Protein AF-A0A959UW34-F1 (afdb_monomer_lite)

Sequence (69 aa):
MFRPFIKILCLVLPCSLAAQADVLTAGGEASDPSGTVSFSVGQVAAGAFAGTGGSVQEGVQQPFVDLST

Structure (mmCIF, N/CA/C/O backbone):
data_AF-A0A959UW34-F1
#
_entry.id   AF-A0A959UW34-F1
#
loop_
_atom_site.group_PDB
_atom_site.id
_atom_site.type_symbol
_atom_site.label_atom_id
_atom_site.label_alt_id
_atom_site.label_comp_id
_atom_site.label_asym_id
_atom_site.label_entity_id
_atom_site.label_seq_id
_atom_site.pdbx_PDB_ins_code
_atom_site.Cartn_x
_atom_site.Cartn_y
_atom_site.Cartn_z
_atom_site.occupancy
_atom_site.B_iso_or_equiv
_atom_site.auth_seq_id
_atom_site.auth_comp_id
_atom_site.auth_asym_id
_atom_site.auth_atom_id
_atom_site.pdbx_PDB_model_num
ATOM 1 N N . MET A 1 1 ? 19.025 19.065 32.528 1.00 61.47 1 MET A N 1
ATOM 2 C CA . MET A 1 1 ? 19.659 17.730 32.644 1.00 61.47 1 MET A CA 1
ATOM 3 C C . MET A 1 1 ? 19.036 16.637 31.751 1.00 61.47 1 MET A C 1
ATOM 5 O O . MET A 1 1 ? 19.599 15.560 31.681 1.00 61.47 1 MET A O 1
ATOM 9 N N . PHE A 1 2 ? 17.946 16.885 31.004 1.00 60.84 2 PHE A N 1
ATOM 10 C CA . PHE A 1 2 ? 17.247 15.855 30.196 1.00 60.84 2 PHE A CA 1
ATOM 11 C C . PHE A 1 2 ? 17.657 15.757 28.707 1.00 60.84 2 PHE A C 1
ATOM 13 O O . PHE A 1 2 ? 17.204 14.871 27.989 1.00 60.84 2 PHE A O 1
ATOM 20 N N . ARG A 1 3 ? 18.530 16.650 28.222 1.00 62.03 3 ARG A N 1
ATOM 21 C CA . ARG A 1 3 ? 18.881 16.772 26.791 1.00 62.03 3 ARG A CA 1
ATOM 22 C C . ARG A 1 3 ? 19.671 15.601 26.171 1.00 62.03 3 ARG A C 1
ATOM 24 O O . ARG A 1 3 ? 19.453 15.365 24.986 1.00 62.03 3 ARG A O 1
ATOM 31 N N . PRO A 1 4 ? 20.575 14.880 26.870 1.00 64.44 4 PRO A N 1
ATOM 32 C CA . PRO A 1 4 ? 21.289 13.760 26.244 1.00 64.44 4 PRO A CA 1
ATOM 33 C C . PRO A 1 4 ? 20.474 12.456 26.258 1.00 64.44 4 PRO A C 1
ATOM 35 O O . PRO A 1 4 ? 20.604 11.645 25.347 1.00 64.44 4 PRO A O 1
ATOM 38 N N . PHE A 1 5 ? 19.585 12.285 27.240 1.00 68.12 5 PHE A N 1
ATOM 39 C CA . PHE A 1 5 ? 18.803 11.059 27.427 1.00 68.12 5 PHE A CA 1
ATOM 40 C C . PHE A 1 5 ? 17.769 10.825 26.321 1.00 68.12 5 PHE A C 1
ATOM 42 O O . PHE A 1 5 ? 17.619 9.697 25.864 1.00 68.12 5 PHE A O 1
ATOM 49 N N . ILE A 1 6 ? 17.119 11.886 25.827 1.00 76.50 6 ILE A N 1
ATOM 50 C CA . ILE A 1 6 ? 16.142 11.784 24.730 1.00 76.50 6 ILE A CA 1
ATOM 51 C C . ILE A 1 6 ? 16.786 11.253 23.435 1.00 76.50 6 ILE A C 1
ATOM 53 O O . ILE A 1 6 ? 16.172 10.493 22.697 1.00 76.50 6 ILE A O 1
ATOM 57 N N . LYS A 1 7 ? 18.055 11.608 23.182 1.00 68.06 7 LYS A N 1
ATOM 58 C CA . LYS A 1 7 ? 18.791 11.188 21.980 1.00 68.06 7 LYS A CA 1
ATOM 59 C C . LYS A 1 7 ? 19.198 9.722 22.053 1.00 68.06 7 LYS A C 1
ATOM 61 O O . LYS A 1 7 ? 19.091 9.013 21.062 1.00 68.06 7 LYS A O 1
ATOM 66 N N . ILE A 1 8 ? 19.642 9.286 23.232 1.00 77.06 8 ILE A N 1
ATOM 67 C CA . ILE A 1 8 ? 19.989 7.886 23.491 1.00 77.06 8 ILE A CA 1
ATOM 68 C C . ILE A 1 8 ? 18.743 7.012 23.347 1.00 77.06 8 ILE A C 1
ATOM 70 O O . ILE A 1 8 ? 18.818 5.978 22.699 1.00 77.06 8 ILE A O 1
ATOM 74 N N . LEU A 1 9 ? 17.592 7.467 23.854 1.00 75.75 9 LEU A N 1
ATOM 75 C CA . LEU A 1 9 ? 16.317 6.760 23.736 1.00 75.75 9 LEU A CA 1
ATOM 76 C C . LEU A 1 9 ? 15.858 6.592 22.275 1.00 75.75 9 LEU A C 1
ATOM 78 O O . LEU A 1 9 ? 15.478 5.493 21.888 1.00 75.75 9 LEU A O 1
ATOM 82 N N . CYS A 1 10 ? 15.948 7.640 21.449 1.00 70.62 10 CYS A N 1
ATOM 83 C CA . CYS A 1 10 ? 15.627 7.552 20.017 1.00 70.62 10 CYS A CA 1
ATOM 84 C C . CYS A 1 10 ? 16.608 6.681 19.213 1.00 70.62 10 CYS A C 1
ATOM 86 O O . CYS A 1 10 ? 16.236 6.183 18.157 1.00 70.62 10 CYS A O 1
ATOM 88 N N . LEU A 1 11 ? 17.848 6.504 19.683 1.00 72.06 11 LEU A N 1
ATOM 89 C CA . LEU A 1 11 ? 18.853 5.677 19.007 1.00 72.06 11 LEU A CA 1
ATOM 90 C C . LEU A 1 11 ? 18.666 4.176 19.284 1.00 72.06 11 LEU A C 1
ATOM 92 O O . LEU A 1 11 ? 18.988 3.358 18.429 1.00 72.06 11 LEU A O 1
ATOM 96 N N . VAL A 1 12 ? 18.159 3.809 20.467 1.00 80.00 12 VAL A N 1
ATOM 97 C CA . VAL A 1 12 ? 17.976 2.400 20.875 1.00 80.00 12 VAL A CA 1
ATOM 98 C C . VAL A 1 12 ? 16.572 1.853 20.621 1.00 80.00 12 VAL A C 1
ATOM 100 O O . VAL A 1 12 ? 16.379 0.643 20.711 1.00 80.00 12 VAL A O 1
ATOM 103 N N . LEU A 1 13 ? 15.595 2.709 20.306 1.00 78.12 13 LEU A N 1
ATOM 104 C CA . LEU A 1 13 ? 14.230 2.294 19.989 1.00 78.12 13 LEU A CA 1
ATOM 105 C C . LEU A 1 13 ? 14.004 2.379 18.468 1.00 78.12 13 LEU A C 1
ATOM 107 O O . LEU A 1 13 ? 13.719 3.467 17.962 1.00 78.12 13 LEU A O 1
ATOM 111 N N . PRO A 1 14 ? 14.144 1.277 17.706 1.00 67.44 14 PRO A N 1
ATOM 112 C CA . PRO A 1 14 ? 13.831 1.301 16.286 1.00 67.44 14 PRO A CA 1
ATOM 113 C C . PRO A 1 14 ? 12.330 1.552 16.111 1.00 67.44 14 PRO A C 1
ATOM 115 O O . PRO A 1 14 ? 11.500 0.715 16.463 1.00 67.44 14 PRO A O 1
ATOM 118 N N . CYS A 1 15 ? 11.972 2.715 15.565 1.00 69.69 15 CYS A N 1
ATOM 119 C CA . CYS A 1 15 ? 10.624 2.969 15.073 1.00 69.69 15 CYS A CA 1
ATOM 120 C C . CYS A 1 15 ? 10.397 2.089 13.840 1.00 69.69 15 CYS A C 1
ATOM 122 O O . CYS A 1 15 ? 10.768 2.458 12.728 1.00 69.69 15 CYS A O 1
ATOM 124 N N . SER A 1 16 ? 9.814 0.908 14.027 1.00 67.00 16 SER A N 1
ATOM 125 C CA . SER A 1 16 ? 9.32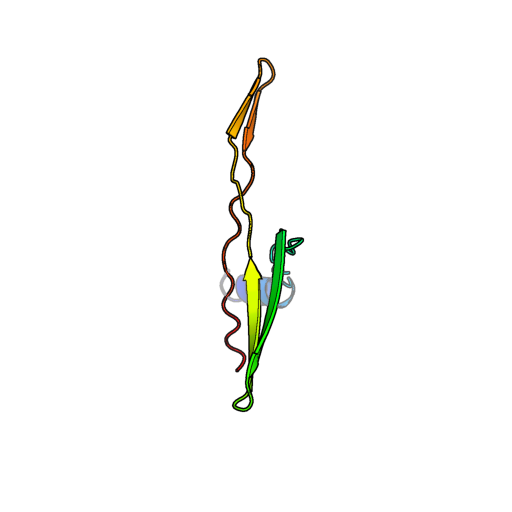1 0.106 12.913 1.00 67.00 16 SER A CA 1
ATOM 126 C C . SER A 1 16 ? 8.150 0.849 12.267 1.00 67.00 16 SER A C 1
ATOM 128 O O . SER A 1 16 ? 7.074 0.941 12.863 1.00 67.00 16 SER A O 1
ATOM 130 N N . LEU A 1 17 ? 8.357 1.402 11.069 1.00 59.91 17 LEU A N 1
ATOM 131 C CA . LEU A 1 17 ? 7.262 1.893 10.238 1.00 59.91 17 LEU A CA 1
ATOM 132 C C . LEU A 1 17 ? 6.496 0.670 9.735 1.00 59.91 17 LEU A C 1
ATOM 134 O O . LEU A 1 17 ? 6.912 0.007 8.788 1.00 59.91 17 LEU A O 1
ATOM 138 N N . ALA A 1 18 ? 5.384 0.352 10.390 1.00 60.72 18 ALA A N 1
ATOM 139 C CA . ALA A 1 18 ? 4.397 -0.547 9.820 1.00 60.72 18 ALA A CA 1
ATOM 140 C C . ALA A 1 18 ? 3.664 0.227 8.716 1.00 60.72 18 ALA A C 1
ATOM 142 O O . ALA A 1 18 ? 2.725 0.972 8.988 1.00 60.72 18 ALA A O 1
ATOM 143 N N . ALA A 1 19 ? 4.147 0.116 7.479 1.00 55.66 19 ALA A N 1
ATOM 144 C CA . ALA A 1 19 ? 3.376 0.538 6.319 1.00 55.66 19 ALA A CA 1
ATOM 145 C C . ALA A 1 19 ? 2.242 -0.471 6.089 1.00 55.66 19 ALA A C 1
ATOM 147 O O . ALA A 1 19 ? 2.407 -1.670 6.326 1.00 55.66 19 ALA A O 1
ATOM 148 N N . GLN A 1 20 ? 1.081 0.014 5.656 1.00 49.19 20 GLN A N 1
ATOM 149 C CA . GLN A 1 20 ? -0.044 -0.848 5.315 1.00 49.19 20 GLN A CA 1
ATOM 150 C C . GLN A 1 20 ? 0.330 -1.677 4.078 1.00 49.19 20 GLN A C 1
ATOM 152 O O . GLN A 1 20 ? 0.460 -1.137 2.984 1.00 49.19 20 GLN A O 1
ATOM 157 N N . ALA A 1 21 ? 0.540 -2.981 4.263 1.00 54.22 21 ALA A N 1
ATOM 158 C CA . ALA A 1 21 ? 0.648 -3.931 3.164 1.00 54.22 21 ALA A CA 1
ATOM 159 C C . ALA A 1 21 ? -0.768 -4.372 2.797 1.00 54.22 21 ALA A C 1
ATOM 161 O O . ALA A 1 21 ? -1.455 -4.976 3.622 1.00 54.22 21 ALA A O 1
ATOM 162 N N . ASP A 1 22 ? -1.210 -4.027 1.592 1.00 54.59 22 ASP A N 1
ATOM 163 C CA . ASP A 1 22 ? -2.559 -4.328 1.129 1.00 54.59 22 ASP A CA 1
ATOM 164 C C . ASP A 1 22 ? -2.562 -5.327 -0.034 1.00 54.59 22 ASP A C 1
ATOM 166 O O . ASP A 1 22 ? -1.641 -5.358 -0.855 1.00 54.59 22 ASP A O 1
ATOM 170 N N . VAL A 1 23 ? -3.609 -6.154 -0.093 1.00 57.66 23 VAL A N 1
ATOM 171 C CA . VAL A 1 23 ? -3.891 -6.997 -1.256 1.00 57.66 23 VAL A CA 1
ATOM 172 C C . VAL A 1 23 ? -4.589 -6.125 -2.293 1.00 57.66 23 VAL A C 1
ATOM 174 O O . VAL A 1 23 ? -5.795 -5.903 -2.214 1.00 57.66 23 VAL A O 1
ATOM 177 N N . LEU A 1 24 ? -3.814 -5.659 -3.275 1.00 62.19 24 LEU A N 1
ATOM 178 C CA . LEU A 1 24 ? -4.318 -4.877 -4.404 1.00 62.19 24 LEU A CA 1
ATOM 179 C C . LEU A 1 24 ? -5.561 -5.536 -5.013 1.00 62.19 24 LEU A C 1
ATOM 181 O O . LEU A 1 24 ? -5.578 -6.740 -5.279 1.00 62.19 24 LEU A O 1
ATOM 185 N N . THR A 1 25 ? -6.594 -4.735 -5.268 1.00 64.62 25 THR A N 1
ATOM 186 C CA . THR A 1 25 ? -7.857 -5.236 -5.833 1.00 64.62 25 THR A CA 1
ATOM 187 C C . THR A 1 25 ? -7.694 -5.671 -7.289 1.00 64.62 25 THR A C 1
ATOM 189 O O . THR A 1 25 ? -8.368 -6.594 -7.744 1.00 64.62 25 THR A O 1
ATOM 192 N N . ALA A 1 26 ? -6.780 -5.016 -8.007 1.00 71.31 26 ALA A N 1
ATOM 193 C CA . ALA A 1 26 ? -6.313 -5.364 -9.339 1.00 71.31 26 ALA A CA 1
ATOM 194 C C . ALA A 1 26 ? -4.964 -4.673 -9.615 1.00 71.31 26 ALA A C 1
ATOM 196 O O . ALA A 1 26 ? -4.532 -3.790 -8.877 1.00 71.31 26 ALA A O 1
ATOM 197 N N . GLY A 1 27 ? -4.301 -5.047 -10.702 1.00 74.56 27 GLY A N 1
ATOM 198 C CA . GLY A 1 27 ? -3.056 -4.438 -11.167 1.00 74.56 27 GLY A CA 1
ATOM 199 C C . GLY A 1 27 ? -2.575 -5.127 -12.439 1.00 74.56 27 GLY A C 1
ATOM 200 O O . GLY A 1 27 ? -3.158 -6.132 -12.856 1.00 74.56 27 GLY A O 1
ATOM 201 N N . GLY A 1 28 ? -1.541 -4.589 -13.074 1.00 79.38 28 GLY A N 1
ATOM 202 C CA . GLY A 1 28 ? -0.977 -5.176 -14.281 1.00 79.38 28 GLY A CA 1
ATOM 203 C C . GLY A 1 28 ? 0.129 -4.342 -14.909 1.00 79.38 28 GLY A C 1
ATOM 204 O O . GLY A 1 28 ? 0.520 -3.297 -14.401 1.00 79.38 28 GLY A O 1
ATOM 205 N N . GLU A 1 29 ? 0.604 -4.818 -16.053 1.00 86.19 29 GLU A N 1
ATOM 206 C CA . GLU A 1 29 ? 1.661 -4.186 -16.835 1.00 86.19 29 GLU A CA 1
ATOM 207 C C . GLU A 1 29 ? 1.091 -3.737 -18.180 1.00 86.19 29 GLU A C 1
ATOM 209 O O . GLU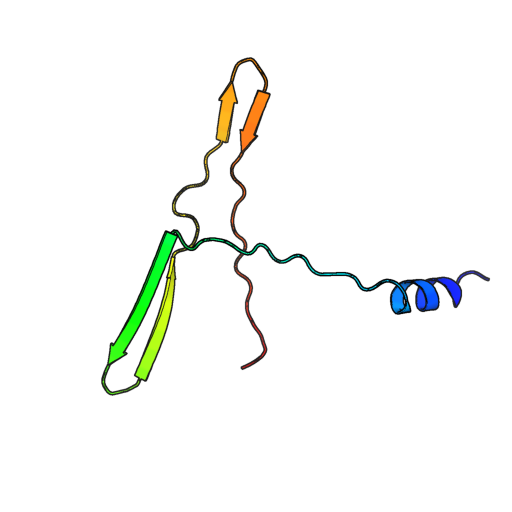 A 1 29 ? 0.460 -4.524 -18.891 1.00 86.19 29 GLU A O 1
ATOM 214 N N . ALA A 1 30 ? 1.326 -2.483 -18.547 1.00 81.62 30 ALA A N 1
ATOM 215 C CA . ALA A 1 30 ? 1.110 -1.998 -19.901 1.00 81.62 30 ALA A CA 1
ATOM 216 C C . ALA A 1 30 ? 2.466 -1.949 -20.617 1.00 81.62 30 ALA A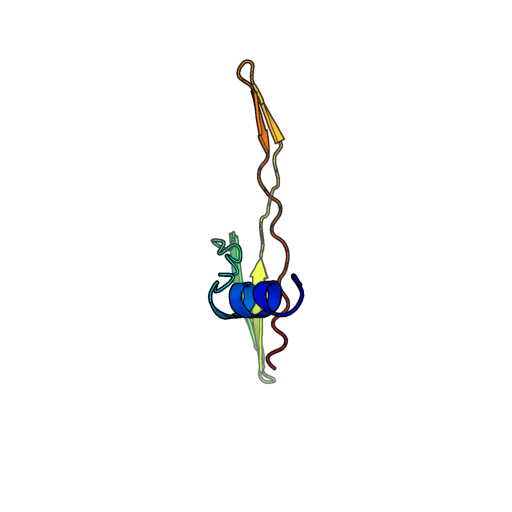 C 1
ATOM 218 O O . ALA A 1 30 ? 3.329 -1.161 -20.236 1.00 81.62 30 ALA A O 1
ATOM 219 N N . SER A 1 31 ? 2.659 -2.792 -21.637 1.00 87.94 31 SER A N 1
ATOM 220 C CA . SER A 1 31 ? 3.875 -2.798 -22.462 1.00 87.94 31 SER A CA 1
ATOM 221 C C . SER A 1 31 ? 3.612 -2.296 -23.871 1.00 87.94 31 SER A C 1
ATOM 223 O O . SER A 1 31 ? 2.669 -2.727 -24.537 1.00 87.94 31 SER A O 1
ATOM 225 N N . ASP A 1 32 ? 4.533 -1.475 -24.353 1.00 86.50 32 ASP A N 1
ATOM 226 C CA . ASP A 1 32 ? 4.709 -1.141 -25.757 1.00 86.50 32 ASP A CA 1
ATOM 227 C C . ASP A 1 32 ? 6.200 -1.306 -26.143 1.00 86.50 32 ASP A C 1
ATOM 229 O O . ASP A 1 32 ? 7.034 -1.625 -25.291 1.00 86.50 32 ASP A O 1
ATOM 233 N N . PRO A 1 33 ? 6.587 -1.143 -27.422 1.00 91.25 33 PRO A N 1
ATOM 234 C CA . PRO A 1 33 ? 7.991 -1.261 -27.826 1.00 91.25 33 PRO A CA 1
ATOM 235 C C . PRO A 1 33 ? 8.951 -0.254 -27.165 1.00 91.25 33 PRO A C 1
ATOM 237 O O . PRO A 1 33 ? 10.164 -0.424 -27.267 1.00 91.25 33 PRO A O 1
ATOM 240 N N . SER A 1 34 ? 8.431 0.796 -26.530 1.00 89.00 34 SER A N 1
ATOM 241 C CA . SER A 1 34 ? 9.190 1.849 -25.850 1.00 89.00 34 SER A CA 1
ATOM 242 C C . SER A 1 34 ? 9.370 1.578 -24.354 1.00 89.00 34 SER A C 1
ATOM 244 O O . SER A 1 34 ? 10.224 2.208 -23.731 1.00 89.00 34 SER A O 1
ATOM 246 N N . GLY A 1 35 ? 8.621 0.636 -23.772 1.00 85.12 35 GLY A N 1
ATOM 247 C CA . GLY A 1 35 ? 8.815 0.202 -22.393 1.00 85.12 35 GLY A CA 1
ATOM 248 C C . GLY A 1 35 ? 7.598 -0.473 -21.766 1.00 85.12 35 GLY A C 1
ATOM 249 O O . GLY A 1 35 ? 6.557 -0.663 -22.391 1.00 85.12 35 GLY A O 1
ATOM 250 N N . THR A 1 36 ? 7.749 -0.822 -20.491 1.00 87.69 36 THR A N 1
ATOM 251 C CA . THR A 1 36 ? 6.690 -1.407 -19.665 1.00 87.69 36 THR A CA 1
ATOM 252 C C . THR A 1 36 ? 6.398 -0.489 -18.488 1.00 87.69 36 THR A C 1
ATOM 254 O O . THR A 1 36 ? 7.327 -0.033 -17.821 1.00 87.69 36 THR A O 1
ATOM 257 N N . VAL A 1 37 ? 5.117 -0.233 -18.231 1.00 79.81 37 VAL A N 1
ATOM 258 C CA . VAL A 1 37 ? 4.636 0.530 -17.076 1.00 79.81 37 VAL A CA 1
ATOM 259 C C . VAL A 1 37 ? 3.751 -0.360 -16.212 1.00 79.81 37 VAL A C 1
ATOM 261 O O . VAL A 1 37 ? 2.705 -0.832 -16.664 1.00 79.81 37 VAL A O 1
ATOM 264 N N . SER A 1 38 ? 4.150 -0.528 -14.955 1.00 79.06 38 SER A N 1
ATOM 265 C CA . SER A 1 38 ? 3.382 -1.236 -13.932 1.00 79.06 38 SER A CA 1
ATOM 266 C C . SER A 1 38 ? 2.325 -0.322 -13.324 1.00 79.06 38 SER A C 1
ATOM 268 O O . SER A 1 38 ? 2.613 0.825 -12.976 1.00 79.06 38 SER A O 1
ATOM 270 N N . PHE A 1 39 ? 1.103 -0.822 -13.155 1.00 74.38 39 PHE A N 1
ATOM 271 C CA . PHE A 1 39 ? 0.030 -0.111 -12.466 1.00 74.38 39 PHE A CA 1
ATOM 272 C C . PHE A 1 39 ? -0.672 -1.004 -11.444 1.00 74.38 39 PHE A C 1
ATOM 274 O O . PHE A 1 39 ? -0.833 -2.210 -11.630 1.00 74.38 39 PHE A O 1
ATOM 281 N N . SER A 1 40 ? -1.161 -0.373 -10.381 1.00 69.62 40 SER A N 1
ATOM 282 C CA . SER A 1 40 ? -1.892 -1.024 -9.296 1.00 69.62 40 SER A CA 1
ATOM 283 C C . SER A 1 40 ? -3.195 -0.278 -9.044 1.00 69.62 40 SER A C 1
ATOM 285 O O . SER A 1 40 ? -3.215 0.952 -8.995 1.00 69.62 40 SER A O 1
ATOM 287 N N . VAL A 1 41 ? -4.288 -1.015 -8.873 1.00 71.81 41 VAL A N 1
ATOM 288 C CA . VAL A 1 41 ? -5.588 -0.479 -8.468 1.00 71.81 41 VAL A CA 1
ATOM 289 C C . VAL A 1 41 ? -5.719 -0.675 -6.959 1.00 71.81 41 VAL A C 1
ATOM 291 O O . VAL A 1 41 ? -5.710 -1.804 -6.465 1.00 71.81 41 VAL A O 1
ATOM 294 N N . GLY A 1 42 ? -5.811 0.436 -6.223 1.00 68.00 42 GLY A N 1
ATOM 295 C CA . GLY A 1 42 ? -6.034 0.430 -4.773 1.00 68.00 42 GLY A CA 1
ATOM 296 C C . GLY A 1 42 ? -7.447 -0.026 -4.390 1.00 68.00 42 GLY A C 1
ATOM 297 O O . GLY A 1 42 ? -8.173 -0.624 -5.186 1.00 68.00 42 GLY A O 1
ATOM 298 N N . GLN A 1 43 ? -7.866 0.262 -3.160 1.00 61.47 43 GLN A N 1
ATOM 299 C CA . GLN A 1 43 ? -9.197 -0.098 -2.663 1.00 61.47 43 GLN A CA 1
ATOM 300 C C . GLN A 1 43 ? -10.331 0.487 -3.532 1.00 61.47 43 GLN A C 1
ATOM 302 O O . GLN A 1 43 ? -10.439 1.700 -3.698 1.00 61.47 43 GLN A O 1
ATOM 307 N N . VAL A 1 44 ? -11.198 -0.379 -4.071 1.00 62.38 44 VAL A N 1
ATOM 308 C CA . VAL A 1 44 ? -12.302 0.008 -4.981 1.00 62.38 44 VAL A CA 1
ATOM 309 C C . VAL A 1 44 ? -13.505 0.592 -4.226 1.00 62.38 44 VAL A C 1
ATOM 311 O O . VAL A 1 44 ? -14.287 1.346 -4.803 1.00 62.38 44 VAL A O 1
ATOM 314 N N . ALA A 1 45 ? -13.653 0.283 -2.933 1.00 58.41 45 ALA A N 1
ATOM 315 C CA . ALA A 1 45 ? -14.734 0.779 -2.085 1.00 58.41 45 ALA A CA 1
ATOM 316 C C . ALA A 1 45 ? -14.246 1.037 -0.651 1.00 58.41 45 ALA A C 1
ATOM 318 O O . ALA A 1 45 ? -13.481 0.246 -0.107 1.00 58.41 45 ALA A O 1
ATOM 319 N N . ALA A 1 46 ? -14.709 2.133 -0.044 1.00 63.34 46 ALA A N 1
ATOM 320 C CA . ALA A 1 46 ? -14.576 2.406 1.385 1.00 63.34 46 ALA A CA 1
ATOM 321 C C . ALA A 1 46 ? -15.983 2.529 1.987 1.00 63.34 46 ALA A C 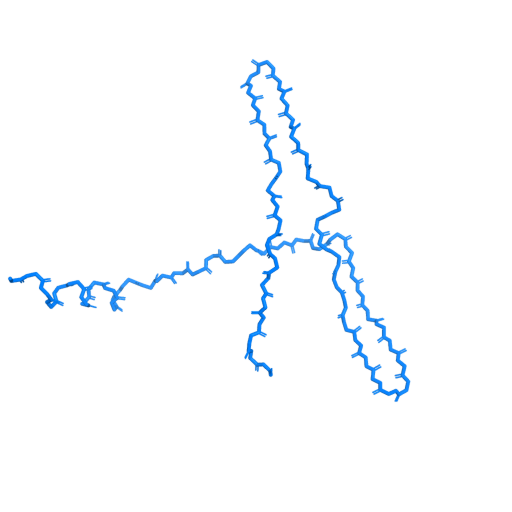1
ATOM 323 O O . ALA A 1 46 ? -16.710 3.479 1.686 1.00 63.34 46 ALA A O 1
ATOM 324 N N . GLY A 1 47 ? -16.390 1.540 2.785 1.00 63.75 47 GLY A N 1
ATOM 325 C CA . GLY A 1 47 ? -17.708 1.481 3.415 1.00 63.75 47 GLY A CA 1
ATOM 326 C C . GLY A 1 47 ? -17.709 1.871 4.895 1.00 63.75 47 GLY A C 1
ATOM 327 O O . GLY A 1 47 ? -16.793 1.546 5.650 1.00 63.75 47 GLY A O 1
ATOM 328 N N . ALA A 1 48 ? -18.782 2.534 5.331 1.00 71.75 48 ALA A N 1
ATOM 329 C CA . ALA A 1 48 ? -19.121 2.696 6.742 1.00 71.75 48 ALA A CA 1
ATOM 330 C C . ALA A 1 48 ? -20.369 1.861 7.048 1.00 71.75 48 ALA A C 1
ATOM 332 O O . ALA A 1 48 ? -21.449 2.127 6.519 1.00 71.75 48 ALA A O 1
ATOM 333 N N . PHE A 1 49 ? -20.221 0.852 7.901 1.00 79.94 49 PHE A N 1
ATOM 334 C CA . PHE A 1 49 ? -21.282 -0.079 8.265 1.00 79.94 49 PHE A CA 1
ATOM 335 C C . PHE A 1 49 ? -21.664 0.142 9.726 1.00 79.94 49 PHE A C 1
ATOM 337 O O . PHE A 1 49 ? -20.827 0.010 10.615 1.00 79.94 49 PHE A O 1
ATOM 344 N N . ALA A 1 50 ? -22.926 0.481 9.988 1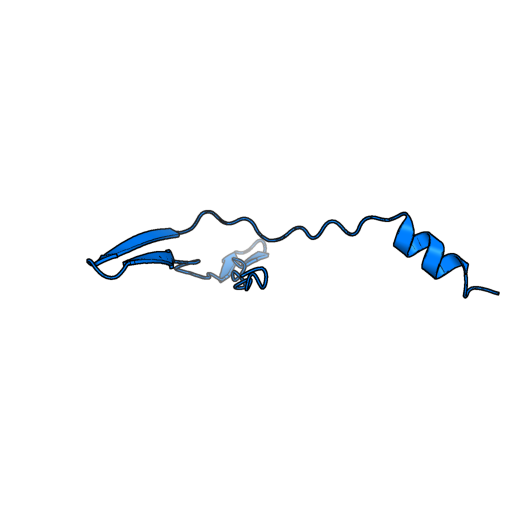.00 83.31 50 ALA A N 1
ATOM 345 C CA . ALA A 1 50 ? -23.446 0.671 11.340 1.00 83.31 50 ALA A CA 1
ATOM 346 C C . ALA A 1 50 ? -24.534 -0.364 11.647 1.00 83.31 50 ALA A C 1
ATOM 348 O O . ALA A 1 50 ? -25.457 -0.560 10.858 1.00 83.31 50 ALA A O 1
ATOM 349 N N . GLY A 1 51 ? -24.424 -1.013 12.804 1.00 83.81 51 GLY A N 1
ATOM 350 C CA . GLY A 1 51 ? -25.424 -1.921 13.356 1.00 83.81 51 GLY A CA 1
ATOM 351 C C . GLY A 1 51 ? -25.772 -1.550 14.796 1.00 83.81 51 GLY A C 1
ATOM 352 O O . GLY A 1 51 ? -25.148 -0.685 15.407 1.00 83.81 51 GLY A O 1
ATOM 353 N N . THR A 1 52 ? -26.755 -2.238 15.375 1.00 83.38 52 THR A N 1
ATOM 354 C CA . THR A 1 52 ? -27.216 -2.007 16.758 1.00 83.38 52 THR A CA 1
ATOM 355 C C . THR A 1 52 ? -26.128 -2.211 17.823 1.00 83.38 52 THR A C 1
ATOM 357 O O . THR A 1 52 ? -26.289 -1.741 18.945 1.00 83.38 52 THR A O 1
ATOM 360 N N . GLY A 1 53 ? -25.021 -2.879 17.478 1.00 86.88 53 GLY A N 1
ATOM 361 C CA . GLY A 1 53 ? -23.863 -3.111 18.347 1.00 86.88 53 GLY A CA 1
ATOM 362 C C . GLY A 1 53 ? -22.659 -2.190 18.115 1.00 86.88 53 GLY A C 1
ATOM 363 O O . GLY A 1 53 ? -21.653 -2.360 18.797 1.00 86.88 53 GLY A O 1
ATOM 364 N N . GLY A 1 54 ? -22.723 -1.244 17.170 1.00 76.94 54 GLY A N 1
ATOM 365 C CA . GLY A 1 54 ? -21.615 -0.333 16.854 1.00 76.94 54 GLY A CA 1
ATOM 366 C C . GLY A 1 54 ? -21.390 -0.135 15.354 1.00 76.94 54 GLY A C 1
ATOM 367 O O . GLY A 1 54 ? -22.138 -0.650 14.522 1.00 76.94 54 GLY A O 1
ATOM 368 N N . SER A 1 55 ? -20.351 0.628 15.008 1.00 76.88 55 SER A N 1
ATOM 369 C CA . SER A 1 55 ? -19.973 0.916 13.622 1.00 76.88 55 SER A CA 1
ATOM 370 C C . SER A 1 55 ? -18.572 0.416 13.287 1.00 76.88 55 SER A C 1
ATOM 372 O O . SER A 1 55 ? -17.653 0.552 14.093 1.00 76.88 55 SER A O 1
ATOM 374 N N . VAL A 1 56 ? -18.406 -0.088 12.066 1.00 72.81 56 VAL A N 1
ATOM 375 C CA . VAL A 1 56 ? -17.121 -0.438 11.459 1.00 72.81 56 VAL A CA 1
ATOM 376 C C . VAL A 1 56 ? -16.938 0.419 10.212 1.00 72.81 56 VAL A C 1
ATOM 378 O O . VAL A 1 5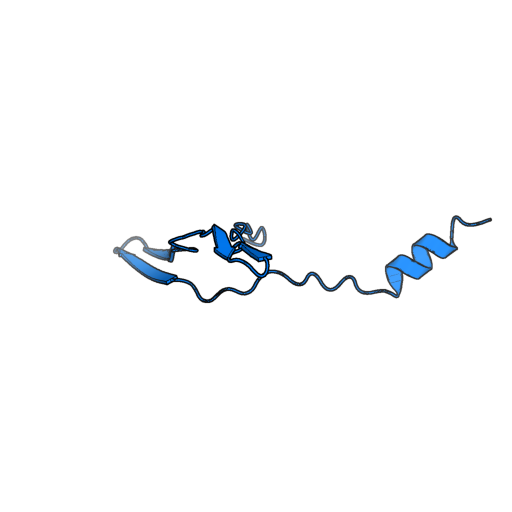6 ? -17.837 0.511 9.378 1.00 72.81 56 VAL A O 1
ATOM 381 N N . GLN A 1 57 ? -15.778 1.054 10.090 1.00 72.88 57 GLN A N 1
ATOM 382 C CA . GLN A 1 57 ? -15.374 1.771 8.885 1.00 72.88 57 GLN A CA 1
ATOM 383 C C . GLN A 1 57 ? -14.192 1.043 8.262 1.00 72.88 57 GLN A C 1
ATOM 385 O O . GLN A 1 57 ? -13.211 0.752 8.948 1.00 72.88 57 GLN A O 1
ATOM 390 N N . GLU A 1 58 ? -14.286 0.757 6.968 1.00 69.62 58 GLU A N 1
ATOM 391 C CA . GLU A 1 58 ? -13.129 0.325 6.194 1.00 69.62 58 GLU A CA 1
ATOM 392 C C . GLU A 1 58 ? -12.134 1.490 6.097 1.00 69.62 58 GLU A C 1
ATOM 394 O O . GLU A 1 58 ? -12.515 2.635 5.835 1.00 69.62 58 GLU A O 1
ATOM 399 N N . GLY A 1 59 ? -10.855 1.212 6.359 1.00 63.41 59 GLY A N 1
ATOM 400 C CA . GLY A 1 59 ? -9.789 2.205 6.230 1.00 63.41 59 GLY A CA 1
ATOM 401 C C . GLY A 1 59 ? -9.600 2.634 4.773 1.00 63.41 59 GLY A C 1
ATOM 402 O O . GLY A 1 59 ? -9.912 1.876 3.864 1.00 63.41 59 GLY A O 1
ATOM 403 N N . VAL A 1 60 ? -9.086 3.846 4.554 1.00 66.44 60 VAL A N 1
ATOM 404 C CA . VAL A 1 60 ? -8.675 4.328 3.225 1.00 66.44 60 VAL A CA 1
ATOM 405 C C . VAL A 1 60 ? -7.185 4.054 3.057 1.00 66.44 60 VAL A C 1
ATOM 407 O O . VAL A 1 60 ? -6.390 4.493 3.890 1.00 66.44 60 VAL A O 1
ATOM 410 N N . GLN A 1 61 ? -6.798 3.375 1.977 1.00 63.84 61 GLN A N 1
ATOM 411 C CA . GLN A 1 61 ? -5.384 3.219 1.632 1.00 63.84 61 GLN A CA 1
ATOM 412 C C . GLN A 1 61 ? -4.751 4.563 1.289 1.00 63.84 61 GLN A C 1
ATOM 414 O O . GLN A 1 61 ? -5.248 5.318 0.452 1.00 63.84 61 GLN A O 1
ATOM 419 N N . GLN A 1 62 ? -3.621 4.843 1.929 1.00 57.12 62 GLN A N 1
ATOM 420 C CA . GLN A 1 62 ? -2.794 5.997 1.610 1.00 57.12 62 GLN A CA 1
ATOM 421 C C . GLN A 1 62 ? -1.743 5.583 0.572 1.00 57.12 62 GLN A C 1
ATOM 423 O O . GLN A 1 62 ? -1.004 4.628 0.821 1.00 57.12 62 GLN A O 1
ATOM 428 N N . PRO A 1 63 ? -1.634 6.287 -0.568 1.00 59.75 63 PRO A N 1
ATOM 429 C CA . PRO A 1 63 ? -0.526 6.089 -1.491 1.00 59.75 63 PRO A CA 1
ATOM 430 C C . PRO A 1 63 ? 0.803 6.385 -0.788 1.00 59.75 63 PRO A C 1
ATOM 432 O O . PRO A 1 63 ? 0.949 7.435 -0.159 1.00 59.75 63 PRO A O 1
ATOM 435 N N . PHE A 1 64 ? 1.783 5.495 -0.931 1.00 57.28 64 PHE A N 1
ATOM 436 C CA . PHE A 1 64 ? 3.170 5.776 -0.570 1.00 57.28 64 PHE A CA 1
ATOM 437 C C . PHE A 1 64 ? 3.975 5.999 -1.850 1.00 57.28 64 PHE A C 1
ATOM 439 O O . PHE A 1 64 ? 3.970 5.157 -2.746 1.00 57.28 64 PHE A O 1
ATOM 446 N N . VAL A 1 65 ? 4.647 7.146 -1.938 1.00 55.62 65 VAL A N 1
ATOM 447 C CA . VAL A 1 65 ? 5.647 7.406 -2.978 1.00 55.62 65 VAL A CA 1
ATOM 448 C C . VAL A 1 65 ? 6.977 6.850 -2.487 1.00 55.62 65 VAL A C 1
ATOM 450 O O . VAL A 1 65 ? 7.472 7.279 -1.446 1.00 55.62 65 VAL A O 1
ATOM 453 N N . ASP A 1 66 ? 7.554 5.924 -3.249 1.00 59.75 66 ASP A N 1
ATOM 454 C CA . ASP A 1 66 ? 8.944 5.511 -3.082 1.00 59.75 66 ASP A CA 1
ATOM 455 C C . ASP A 1 66 ? 9.855 6.546 -3.764 1.00 59.75 66 ASP A C 1
ATOM 457 O O . ASP A 1 66 ? 9.714 6.817 -4.954 1.00 59.75 66 ASP A O 1
ATOM 461 N N . LEU A 1 67 ? 10.754 7.168 -2.994 1.00 65.81 67 LEU A N 1
ATOM 462 C CA . LEU A 1 67 ? 11.706 8.179 -3.478 1.00 65.81 67 LEU A CA 1
ATOM 463 C C . LEU A 1 67 ? 13.065 7.568 -3.878 1.00 65.81 67 LEU A C 1
ATOM 465 O O . LEU A 1 67 ? 14.044 8.300 -4.014 1.00 65.81 67 LEU A O 1
ATOM 469 N N . SER A 1 68 ? 13.170 6.242 -4.014 1.00 64.81 68 SER A N 1
ATOM 470 C CA . SER A 1 68 ? 14.447 5.561 -4.276 1.00 64.81 68 SER A CA 1
ATOM 471 C C . SER A 1 68 ? 14.852 5.415 -5.755 1.00 64.81 68 SER A C 1
ATOM 473 O O . SER A 1 68 ? 15.883 4.797 -6.025 1.00 64.81 68 SER A O 1
ATOM 475 N N . THR A 1 69 ? 14.127 6.027 -6.701 1.00 50.97 69 THR A N 1
ATOM 476 C CA . THR A 1 69 ? 14.481 6.067 -8.140 1.00 50.97 69 THR A CA 1
ATOM 477 C C . THR A 1 69 ? 14.583 7.479 -8.687 1.00 50.97 69 THR A C 1
ATOM 479 O O . THR A 1 69 ? 13.583 8.220 -8.541 1.00 50.97 69 THR A O 1
#

Secondary structure (DSSP, 8-state):
--TTHHHHHHHHS-----------SEEEEEEETTEEEEEEE--S---EEEETTEEEEPPPPPP------

Foldseek 3Di:
DCVVVVVVVPVPDDPPPPQDDDDFPDWDWDDDPVGIDTGTHHDPDWDWDADPVGIDTDDDHDDDDDPPD

Radius of gyration: 20.73 Å; chains: 1; bounding box: 48×25×60 Å

pLDDT: mean 70.05, std 10.37, range [49.19, 91.25]